Protein AF-A0A7C3HM39-F1 (afdb_monomer_lite)

pLDDT: mean 85.56, std 10.56, range [36.97, 96.94]

Sequence (125 aa):
MIIGSLLMIPAHLLMGITHIYPAWPMIALGAAFVLVPAAMWPSVPLIVPEERVGTAYGLMTTIQNIGLALFPFLNGELRDLTHTYTSSMLMFASLGFFGLIFAILLKRADAKEGGRLERPQVVAA

Secondary structure (DSSP, 8-state):
-HHHHHHHHHHHHHHHH----THHHHHHHHHHHHHHHHHHHHHHHHHS-GGGHHHHHHHHHHHHHHHHHHHHHHHHHHHHHH--HHHHHHHHHHHHHHHHHHHHHHHHHHHHTTSTTTSPP----

Structure (mmCIF, N/CA/C/O backbone):
data_AF-A0A7C3HM39-F1
#
_entry.id   AF-A0A7C3HM39-F1
#
loop_
_atom_site.group_PDB
_atom_site.id
_atom_site.type_symbol
_atom_site.label_atom_id
_atom_site.label_alt_id
_atom_site.label_comp_id
_atom_site.label_asym_id
_atom_site.label_entity_id
_atom_site.label_seq_id
_atom_site.pdbx_PDB_ins_code
_atom_site.Cartn_x
_atom_site.Cartn_y
_atom_site.Cartn_z
_atom_site.occupancy
_atom_site.B_iso_or_equiv
_atom_site.auth_seq_id
_atom_site.auth_comp_id
_atom_site.auth_asym_id
_atom_site.auth_atom_id
_atom_site.pdbx_PDB_model_num
ATOM 1 N N . MET A 1 1 ? -3.629 7.254 5.378 1.00 80.69 1 MET A N 1
ATOM 2 C CA . MET A 1 1 ? -3.558 6.221 4.313 1.00 80.69 1 MET A CA 1
ATOM 3 C C . MET A 1 1 ? -3.688 6.789 2.901 1.00 80.69 1 MET A C 1
ATOM 5 O O . MET A 1 1 ? -2.778 6.565 2.119 1.00 80.69 1 MET A O 1
ATOM 9 N N . ILE A 1 2 ? -4.733 7.568 2.579 1.00 85.25 2 ILE A N 1
ATOM 10 C CA . ILE A 1 2 ? -4.958 8.118 1.221 1.00 85.25 2 ILE A CA 1
ATOM 11 C C . ILE A 1 2 ? -3.732 8.868 0.669 1.00 85.25 2 ILE A C 1
ATOM 13 O O . ILE A 1 2 ? -3.305 8.589 -0.444 1.00 85.25 2 ILE A O 1
ATOM 17 N N . ILE A 1 3 ? -3.129 9.764 1.462 1.00 85.56 3 ILE A N 1
ATOM 18 C CA . ILE A 1 3 ? -1.940 10.538 1.054 1.00 85.56 3 ILE A CA 1
ATOM 19 C C . ILE A 1 3 ? -0.761 9.616 0.709 1.00 85.56 3 ILE A C 1
ATOM 21 O O . ILE A 1 3 ? -0.106 9.813 -0.308 1.00 85.56 3 ILE A O 1
ATOM 25 N N . GLY A 1 4 ? -0.520 8.577 1.515 1.00 82.50 4 GLY A N 1
ATOM 26 C CA . GLY A 1 4 ? 0.547 7.607 1.260 1.00 82.50 4 GLY A CA 1
ATOM 27 C C . GLY A 1 4 ? 0.331 6.850 -0.051 1.00 82.50 4 GLY A C 1
ATOM 28 O O . GLY A 1 4 ? 1.222 6.815 -0.892 1.00 82.50 4 GLY A O 1
ATOM 29 N N . SER A 1 5 ? -0.875 6.324 -0.283 1.00 83.62 5 SER A N 1
ATOM 30 C CA . SER A 1 5 ? -1.205 5.631 -1.538 1.00 83.62 5 SER A CA 1
ATOM 31 C C . SER A 1 5 ? -1.109 6.553 -2.760 1.00 83.62 5 SER A C 1
ATOM 33 O O . SER A 1 5 ? -0.619 6.140 -3.810 1.00 83.62 5 SER A O 1
ATOM 35 N N . LEU A 1 6 ? -1.516 7.817 -2.617 1.00 86.62 6 LEU A N 1
ATOM 36 C CA . LEU A 1 6 ? -1.470 8.816 -3.686 1.00 86.62 6 LEU A CA 1
ATOM 37 C C . LEU A 1 6 ? -0.039 9.269 -4.020 1.00 86.62 6 LEU A C 1
ATOM 39 O O . LEU A 1 6 ? 0.210 9.663 -5.152 1.00 86.62 6 LEU A O 1
ATOM 43 N N . LEU A 1 7 ? 0.903 9.161 -3.077 1.00 86.12 7 LEU A N 1
ATOM 44 C CA . LEU A 1 7 ? 2.337 9.363 -3.317 1.00 86.12 7 LEU A CA 1
ATOM 45 C C . LEU A 1 7 ? 3.004 8.136 -3.963 1.00 86.12 7 LEU A C 1
ATOM 47 O O . LEU A 1 7 ? 3.863 8.293 -4.830 1.00 86.12 7 LEU A O 1
ATOM 51 N N . MET A 1 8 ? 2.599 6.916 -3.588 1.00 87.00 8 MET A N 1
ATOM 52 C CA . MET A 1 8 ? 3.204 5.682 -4.114 1.00 87.00 8 MET A CA 1
ATOM 53 C C . MET A 1 8 ? 2.971 5.483 -5.613 1.00 87.00 8 MET A C 1
ATOM 55 O O . MET A 1 8 ? 3.886 5.050 -6.312 1.00 87.00 8 MET A O 1
ATOM 59 N N . ILE A 1 9 ? 1.763 5.762 -6.108 1.00 86.31 9 ILE A N 1
ATOM 60 C CA . ILE A 1 9 ? 1.393 5.533 -7.514 1.00 86.31 9 ILE A CA 1
ATOM 61 C C . ILE A 1 9 ? 2.279 6.348 -8.477 1.00 86.31 9 ILE A C 1
ATOM 63 O O . ILE A 1 9 ? 2.954 5.735 -9.308 1.00 86.31 9 ILE A O 1
ATOM 67 N N . PRO A 1 10 ? 2.356 7.692 -8.381 1.00 85.94 10 PRO A N 1
ATOM 68 C CA . PRO A 1 10 ? 3.203 8.476 -9.270 1.00 85.94 10 PRO A CA 1
ATOM 69 C C . PRO A 1 10 ? 4.685 8.160 -9.070 1.00 85.94 10 PRO A C 1
ATOM 71 O O . PRO A 1 10 ? 5.416 8.144 -10.050 1.00 85.94 10 PRO A O 1
ATOM 74 N N . ALA A 1 11 ? 5.142 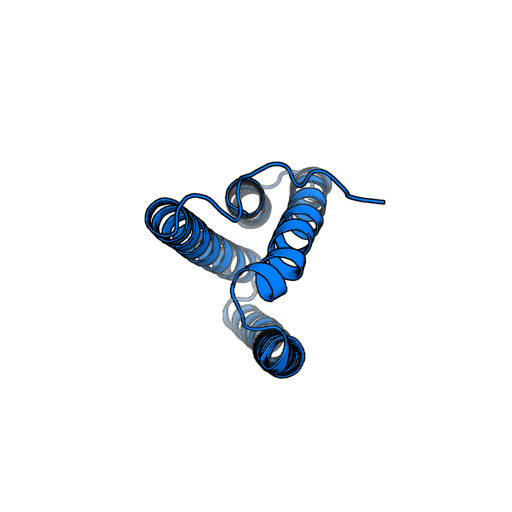7.841 -7.855 1.00 85.62 11 ALA A N 1
ATOM 75 C CA . ALA A 1 11 ? 6.546 7.503 -7.636 1.00 85.62 11 ALA A CA 1
ATOM 76 C C . ALA A 1 11 ? 6.981 6.245 -8.414 1.00 85.62 11 ALA A C 1
ATOM 78 O O . ALA A 1 11 ? 8.022 6.259 -9.072 1.00 85.62 11 ALA A O 1
ATOM 79 N N . HIS A 1 12 ? 6.167 5.184 -8.419 1.00 86.38 12 HIS A N 1
ATOM 80 C CA . HIS A 1 12 ? 6.460 3.990 -9.220 1.00 86.38 12 HIS A CA 1
ATOM 81 C C . HIS A 1 12 ? 6.330 4.253 -10.724 1.00 86.38 12 HIS A C 1
ATOM 83 O O . HIS A 1 12 ? 7.179 3.810 -11.494 1.00 86.38 12 HIS A O 1
ATOM 89 N N . LEU A 1 13 ? 5.319 5.013 -11.156 1.00 85.44 13 LEU A N 1
ATOM 90 C CA . LEU A 1 13 ? 5.154 5.358 -12.574 1.00 85.44 13 LEU A CA 1
ATOM 91 C C . LEU A 1 13 ? 6.313 6.213 -13.102 1.00 85.44 13 LEU A C 1
ATOM 93 O O . LEU A 1 13 ? 6.797 5.965 -14.206 1.00 85.44 13 LEU A O 1
ATOM 97 N N . LEU A 1 14 ? 6.802 7.170 -12.308 1.00 85.44 14 LEU A N 1
ATOM 98 C CA . LEU A 1 14 ? 7.964 7.985 -12.660 1.00 85.44 14 LEU A CA 1
ATOM 99 C C . LEU A 1 14 ? 9.207 7.109 -12.837 1.00 85.44 14 LEU A C 1
ATOM 101 O O . LEU A 1 14 ? 9.884 7.240 -13.851 1.00 85.44 14 LEU A O 1
ATOM 105 N N . MET A 1 15 ? 9.472 6.167 -11.931 1.00 83.38 15 MET A N 1
ATOM 106 C CA . MET A 1 15 ? 10.610 5.247 -12.083 1.00 83.38 15 MET A CA 1
ATOM 107 C C . MET A 1 15 ? 10.441 4.235 -13.225 1.00 83.38 15 MET A C 1
ATOM 109 O O . MET A 1 15 ? 11.434 3.740 -13.748 1.00 83.38 15 MET A O 1
ATOM 113 N N . GLY A 1 16 ? 9.205 3.888 -13.592 1.00 80.19 16 GLY A N 1
ATOM 114 C CA . GLY A 1 16 ? 8.929 2.893 -14.630 1.00 80.19 16 GLY A CA 1
ATOM 115 C C . GLY A 1 16 ? 8.928 3.441 -16.057 1.00 80.19 16 GLY A C 1
ATOM 116 O O . GLY A 1 16 ? 9.309 2.717 -16.977 1.00 80.19 16 GLY A O 1
ATOM 117 N N . ILE A 1 17 ? 8.468 4.683 -16.244 1.00 80.94 17 ILE A N 1
ATOM 118 C CA . ILE A 1 17 ? 8.178 5.268 -17.567 1.00 80.94 17 ILE A CA 1
ATOM 119 C C . ILE A 1 17 ? 9.149 6.406 -17.912 1.00 80.94 17 ILE A C 1
ATOM 121 O O . ILE A 1 17 ? 9.392 6.677 -19.087 1.00 80.94 17 ILE A O 1
ATOM 125 N N . THR A 1 18 ? 9.719 7.085 -16.912 1.00 82.00 18 THR A N 1
ATOM 126 C CA . THR A 1 18 ? 10.600 8.241 -17.138 1.00 82.00 18 THR A CA 1
ATOM 127 C C . THR A 1 18 ? 12.065 7.910 -16.854 1.00 82.00 18 THR A C 1
ATOM 129 O O . THR A 1 18 ? 12.372 6.995 -16.100 1.00 82.00 18 THR A O 1
ATOM 132 N N . HIS A 1 19 ? 12.979 8.700 -17.427 1.00 77.31 19 HIS A N 1
ATOM 133 C CA . HIS A 1 19 ? 14.427 8.624 -17.170 1.00 77.31 19 HIS A CA 1
ATOM 134 C C . HIS A 1 19 ? 14.878 9.593 -16.058 1.00 77.31 19 HIS A C 1
ATOM 136 O O . HIS A 1 19 ? 16.036 10.005 -16.009 1.00 77.31 19 HIS A O 1
ATOM 142 N N . ILE A 1 20 ? 13.954 10.020 -15.189 1.00 79.62 20 ILE A N 1
ATOM 143 C CA . ILE A 1 20 ? 14.266 10.917 -14.071 1.00 79.62 20 ILE A CA 1
ATOM 144 C C . ILE A 1 20 ? 15.170 10.187 -13.074 1.00 79.62 20 ILE A C 1
ATOM 146 O O . ILE A 1 20 ? 15.004 8.995 -12.823 1.00 79.62 20 ILE A O 1
ATOM 150 N N . TYR A 1 21 ? 16.116 10.920 -12.479 1.00 84.94 21 TYR A N 1
ATOM 151 C CA . TYR A 1 21 ? 17.016 10.363 -11.475 1.00 84.94 21 TYR A CA 1
ATOM 152 C C . TYR A 1 21 ? 16.222 9.731 -10.307 1.00 84.94 21 TYR A C 1
ATOM 154 O O . TYR A 1 21 ? 15.420 10.436 -9.681 1.00 84.94 21 TYR A O 1
ATOM 162 N N . PRO A 1 22 ? 16.440 8.439 -9.974 1.00 84.56 22 PRO A N 1
ATOM 163 C CA . PRO A 1 22 ? 15.585 7.684 -9.049 1.00 84.56 22 PRO A CA 1
ATOM 164 C C . PRO A 1 22 ? 15.471 8.243 -7.626 1.00 84.56 22 PRO A C 1
ATOM 166 O O . PRO A 1 22 ? 14.517 7.919 -6.921 1.00 84.56 22 PRO A O 1
ATOM 169 N N . ALA A 1 23 ? 16.398 9.100 -7.190 1.00 87.00 23 ALA A N 1
ATOM 170 C CA . ALA A 1 23 ? 16.366 9.649 -5.837 1.00 87.00 23 ALA A CA 1
ATOM 171 C C . ALA A 1 23 ? 15.070 10.422 -5.533 1.00 87.00 23 ALA A C 1
ATOM 173 O O . ALA A 1 23 ? 14.546 10.307 -4.426 1.00 87.00 23 ALA A O 1
ATOM 174 N N . TRP A 1 24 ? 14.508 11.160 -6.500 1.00 87.25 24 TRP A N 1
ATOM 175 C CA . TRP A 1 24 ? 13.300 11.959 -6.256 1.00 87.25 24 TRP A CA 1
ATOM 176 C C . TRP A 1 24 ? 12.055 11.095 -6.001 1.00 87.25 24 TRP A C 1
ATOM 178 O O . TRP A 1 24 ? 11.416 11.281 -4.960 1.00 87.25 24 TRP A O 1
ATOM 188 N N . PRO A 1 25 ? 11.718 10.105 -6.857 1.00 87.31 25 PRO A N 1
ATOM 189 C CA . PRO A 1 25 ? 10.655 9.155 -6.541 1.00 87.31 25 PRO A CA 1
ATOM 190 C C . PRO A 1 25 ? 10.905 8.342 -5.264 1.00 87.31 25 PRO A C 1
ATOM 192 O O . PRO A 1 25 ? 9.960 8.067 -4.526 1.00 87.31 25 PRO A O 1
ATOM 195 N N . MET A 1 26 ? 12.158 7.978 -4.967 1.00 88.69 26 MET A N 1
ATOM 196 C CA . MET A 1 26 ? 12.494 7.212 -3.760 1.00 88.69 26 MET A CA 1
ATOM 197 C C . MET A 1 26 ? 12.239 7.994 -2.467 1.00 88.69 26 MET A C 1
ATOM 199 O O . MET A 1 26 ? 11.766 7.413 -1.492 1.00 88.69 26 MET A O 1
ATOM 203 N N . ILE A 1 27 ? 12.481 9.308 -2.453 1.00 90.94 27 ILE A N 1
ATOM 204 C CA . ILE A 1 27 ? 12.138 10.164 -1.306 1.00 90.94 27 ILE A CA 1
ATOM 205 C C . ILE A 1 27 ? 10.620 10.172 -1.082 1.00 90.94 27 ILE A C 1
ATOM 207 O O . ILE A 1 27 ? 10.157 9.986 0.046 1.00 90.94 27 ILE A O 1
ATOM 211 N N . ALA A 1 28 ? 9.835 10.322 -2.154 1.00 88.69 28 ALA A N 1
ATOM 2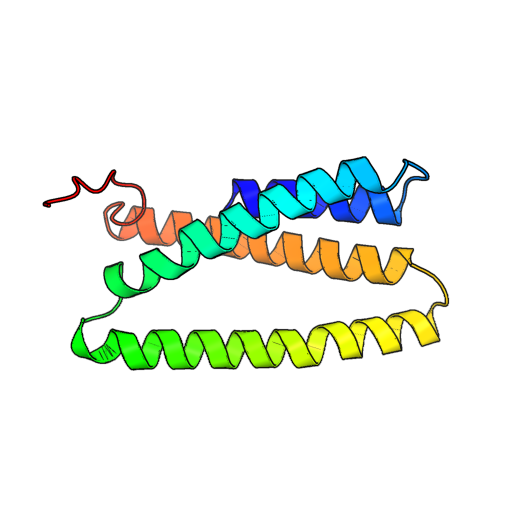12 C CA . ALA A 1 28 ? 8.375 10.266 -2.073 1.00 88.69 28 ALA A CA 1
ATOM 213 C C . ALA A 1 28 ? 7.875 8.894 -1.581 1.00 88.69 28 ALA A C 1
ATOM 215 O O . ALA A 1 28 ? 6.943 8.824 -0.775 1.00 88.69 28 ALA A O 1
ATOM 216 N N . LEU A 1 29 ? 8.526 7.806 -2.008 1.00 88.50 29 LEU A N 1
ATOM 217 C CA . LEU A 1 29 ? 8.240 6.454 -1.523 1.00 88.50 29 LEU A CA 1
ATOM 218 C C . LEU A 1 29 ? 8.571 6.272 -0.048 1.00 88.50 29 LEU A C 1
ATOM 220 O O . LEU A 1 29 ? 7.767 5.684 0.670 1.00 88.50 29 LEU A O 1
ATOM 224 N N . GLY A 1 30 ? 9.701 6.804 0.418 1.00 89.94 30 GLY A N 1
ATOM 225 C CA . GLY A 1 30 ? 10.062 6.788 1.834 1.00 89.94 30 GLY A CA 1
ATOM 226 C C . GLY A 1 30 ? 9.010 7.488 2.695 1.00 89.94 30 GLY A C 1
ATOM 227 O O . GLY A 1 30 ? 8.555 6.930 3.694 1.00 89.94 30 GLY A O 1
ATOM 228 N N . ALA A 1 31 ? 8.539 8.662 2.263 1.00 90.06 31 ALA A N 1
ATOM 229 C CA . ALA A 1 31 ? 7.456 9.370 2.946 1.00 90.06 31 ALA A CA 1
ATOM 230 C C . ALA A 1 31 ? 6.166 8.531 2.994 1.00 90.06 31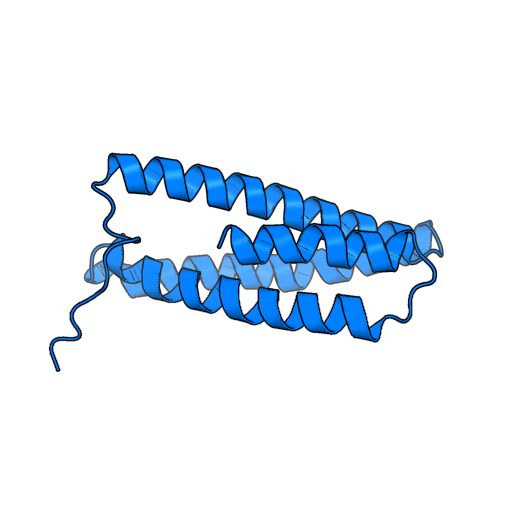 ALA A C 1
ATOM 232 O O . ALA A 1 31 ? 5.549 8.386 4.052 1.00 90.06 31 ALA A O 1
ATOM 233 N N . ALA A 1 32 ? 5.774 7.922 1.874 1.00 88.44 32 ALA A N 1
ATOM 234 C CA . ALA A 1 32 ? 4.596 7.064 1.832 1.00 88.44 32 ALA A CA 1
ATOM 235 C C . ALA A 1 32 ? 4.724 5.820 2.728 1.00 88.44 32 ALA A C 1
ATOM 237 O O . ALA A 1 32 ? 3.764 5.461 3.416 1.00 88.44 32 ALA A O 1
ATOM 238 N N . PHE A 1 33 ? 5.907 5.197 2.755 1.00 86.31 33 PHE A N 1
ATOM 239 C CA . PHE A 1 33 ? 6.198 4.014 3.563 1.00 86.31 33 PHE A CA 1
ATOM 240 C C . PHE A 1 33 ? 6.064 4.280 5.063 1.00 86.31 33 PHE A C 1
ATOM 242 O O . PHE A 1 33 ? 5.667 3.386 5.798 1.00 86.31 33 PHE A O 1
ATOM 249 N N . VAL A 1 34 ? 6.328 5.504 5.522 1.00 89.69 34 VAL A N 1
ATOM 250 C CA . VAL A 1 34 ? 6.108 5.887 6.925 1.00 89.69 34 VAL A CA 1
ATOM 251 C C . VAL A 1 34 ? 4.629 6.174 7.196 1.00 89.69 34 VAL A C 1
ATOM 253 O O . VAL A 1 34 ? 4.075 5.708 8.190 1.00 89.69 34 VAL A O 1
ATOM 256 N N . LEU A 1 35 ? 3.957 6.904 6.300 1.00 86.44 35 LEU A N 1
ATOM 257 C CA . LEU A 1 35 ? 2.574 7.356 6.502 1.00 86.44 35 LEU A CA 1
ATOM 258 C C . LEU A 1 35 ? 1.545 6.216 6.555 1.00 86.44 35 LEU A C 1
ATOM 260 O O . LEU A 1 35 ? 0.515 6.343 7.223 1.00 86.44 35 LEU A O 1
ATOM 264 N N . VAL A 1 36 ? 1.767 5.131 5.811 1.00 86.19 36 VAL A N 1
ATOM 265 C CA . VAL A 1 36 ? 0.796 4.031 5.700 1.00 86.19 36 VAL A CA 1
ATOM 266 C C . VAL A 1 36 ? 0.747 3.186 6.986 1.00 86.19 36 VAL A C 1
ATOM 268 O O . VAL A 1 36 ? -0.328 3.128 7.587 1.00 86.19 36 VAL A O 1
ATOM 271 N N . PRO A 1 37 ? 1.853 2.592 7.477 1.00 86.12 37 PRO A N 1
ATOM 272 C CA . PRO A 1 37 ? 1.860 1.820 8.715 1.00 86.12 37 PRO A CA 1
ATOM 273 C C . PRO A 1 37 ? 1.557 2.688 9.938 1.00 86.12 37 PRO A C 1
ATOM 275 O O . PRO A 1 37 ? 0.776 2.263 10.785 1.00 86.12 37 PRO A O 1
ATOM 278 N N . ALA A 1 38 ? 2.100 3.910 10.008 1.00 86.94 38 ALA A N 1
ATOM 279 C CA . ALA A 1 38 ? 1.883 4.797 11.153 1.00 86.94 38 ALA A CA 1
ATOM 280 C C . ALA A 1 38 ? 0.394 5.092 11.399 1.00 86.94 38 ALA A C 1
ATOM 282 O O . ALA A 1 38 ? -0.026 5.198 12.544 1.00 86.94 38 ALA A O 1
ATOM 283 N N . ALA A 1 39 ? -0.413 5.177 10.337 1.00 84.38 39 ALA A N 1
ATOM 284 C CA . ALA A 1 39 ? -1.863 5.319 10.459 1.00 84.38 39 ALA A CA 1
ATOM 285 C C . ALA A 1 39 ? -2.581 3.972 10.672 1.00 84.38 39 ALA A C 1
ATOM 287 O O . ALA A 1 39 ? -3.585 3.902 11.378 1.00 84.38 39 ALA A O 1
ATOM 288 N N . MET A 1 40 ? -2.095 2.897 10.045 1.00 87.38 40 MET A N 1
ATOM 289 C CA . MET A 1 40 ? -2.779 1.602 10.020 1.00 87.38 40 MET A CA 1
ATOM 290 C C . MET A 1 40 ? -2.678 0.838 11.345 1.00 87.38 40 MET A C 1
ATOM 292 O O . MET A 1 40 ? -3.698 0.352 11.827 1.00 87.38 40 MET A O 1
ATOM 296 N N . TRP A 1 41 ? -1.485 0.729 11.944 1.00 87.75 41 TRP A N 1
ATOM 297 C CA . TRP A 1 41 ? -1.289 -0.075 13.160 1.00 87.75 41 TRP A CA 1
ATOM 298 C C . TRP A 1 41 ? -2.140 0.425 14.344 1.00 87.75 41 TRP A C 1
ATOM 300 O O . TRP A 1 41 ? -2.879 -0.382 14.903 1.00 87.75 41 TRP A O 1
ATOM 310 N N . PRO A 1 42 ? -2.174 1.735 14.672 1.00 88.19 42 PRO A N 1
ATOM 311 C CA . PRO A 1 42 ? -3.010 2.245 15.763 1.00 88.19 42 PRO A CA 1
ATOM 312 C C . PRO A 1 42 ? -4.518 2.123 15.514 1.00 88.19 42 PRO A C 1
ATOM 314 O O . PRO A 1 42 ? -5.296 2.193 16.458 1.00 88.19 42 PRO A O 1
ATOM 317 N N . SER A 1 43 ? -4.951 1.933 14.263 1.00 87.31 43 SER A N 1
ATOM 318 C CA . SER A 1 43 ? -6.376 1.810 13.928 1.00 87.31 43 SER A CA 1
ATOM 319 C C . SER A 1 43 ? -6.986 0.485 14.402 1.00 87.31 43 SER A C 1
ATOM 321 O O . SER A 1 43 ? -8.184 0.415 14.653 1.00 87.31 43 SER A O 1
ATOM 323 N N . VAL A 1 44 ? -6.182 -0.570 14.548 1.00 89.25 44 VAL A N 1
ATOM 324 C CA . VAL A 1 44 ? -6.645 -1.921 14.912 1.00 89.25 44 VAL A CA 1
ATOM 325 C C . VAL A 1 44 ? -7.315 -1.977 16.292 1.00 89.25 44 VAL A C 1
ATOM 327 O O . VAL A 1 44 ? -8.466 -2.416 16.361 1.00 89.25 44 VAL A O 1
ATOM 330 N N . PRO A 1 45 ? -6.674 -1.514 17.387 1.00 88.44 45 PRO A N 1
ATOM 331 C CA . PRO A 1 45 ? -7.290 -1.537 18.714 1.00 88.44 45 PRO A CA 1
ATOM 332 C C . PRO A 1 45 ? -8.511 -0.616 18.837 1.00 88.44 45 PRO A C 1
ATOM 334 O O . PRO A 1 45 ? -9.287 -0.766 19.771 1.00 88.44 45 PRO A O 1
ATOM 337 N N . LEU A 1 46 ? -8.716 0.323 17.905 1.00 84.94 46 LEU A N 1
ATOM 338 C CA . LEU A 1 46 ? -9.886 1.210 17.912 1.00 84.94 46 LEU A CA 1
ATOM 339 C C . LEU A 1 46 ? -11.151 0.543 17.355 1.00 84.94 46 LEU A C 1
ATOM 341 O O . LEU A 1 46 ? -12.258 1.013 17.625 1.00 84.94 46 LEU A O 1
ATOM 345 N N . ILE A 1 47 ? -10.988 -0.511 16.550 1.00 85.81 47 ILE A N 1
ATOM 346 C CA . ILE A 1 47 ? -12.076 -1.179 15.821 1.00 85.81 47 ILE A CA 1
ATOM 347 C C . ILE A 1 47 ? -12.399 -2.543 16.444 1.00 85.81 47 ILE A C 1
ATOM 349 O O . ILE A 1 47 ? -13.543 -2.994 16.405 1.00 85.81 47 ILE A O 1
ATOM 353 N N . VAL A 1 48 ? -11.395 -3.218 17.004 1.00 89.25 48 VAL A N 1
ATOM 354 C CA . VAL A 1 48 ? -11.513 -4.586 17.518 1.00 89.25 48 VAL A CA 1
ATOM 355 C C . VAL A 1 48 ? -11.693 -4.567 19.043 1.00 89.25 48 VAL A C 1
ATOM 357 O O . VAL A 1 48 ? -11.014 -3.787 19.705 1.00 89.25 48 VAL A O 1
ATOM 360 N N . PRO A 1 49 ? -12.552 -5.432 19.623 1.00 90.50 49 PRO A N 1
ATOM 361 C CA . PRO A 1 49 ? -12.639 -5.604 21.075 1.00 90.50 49 PRO A CA 1
ATOM 362 C C . PRO A 1 49 ? -11.279 -5.940 21.697 1.00 90.50 49 PRO A C 1
ATOM 364 O O . PRO A 1 49 ? -10.507 -6.697 21.100 1.00 90.50 49 PRO A O 1
ATOM 367 N N . GLU A 1 50 ? -11.001 -5.418 22.894 1.00 90.69 50 GLU A N 1
ATOM 368 C CA . GLU A 1 50 ? -9.696 -5.524 23.566 1.00 90.69 50 GLU A CA 1
ATOM 369 C C . GLU A 1 50 ? -9.205 -6.975 23.686 1.00 90.69 50 GLU A C 1
ATOM 371 O O . GLU A 1 50 ? -8.029 -7.261 23.447 1.00 90.69 50 GLU A O 1
ATOM 376 N N . GLU A 1 51 ? -10.112 -7.926 23.925 1.00 93.94 51 GLU A N 1
ATOM 377 C CA . GLU A 1 51 ? -9.786 -9.348 24.084 1.00 93.94 51 GLU A CA 1
ATOM 378 C C . GLU A 1 51 ? -9.309 -10.001 22.775 1.00 93.94 51 GLU A C 1
ATOM 380 O O . GLU A 1 51 ? -8.694 -11.069 22.786 1.00 93.94 51 GLU A O 1
ATOM 385 N N . ARG A 1 52 ? -9.599 -9.380 21.624 1.00 93.62 52 ARG A N 1
ATOM 386 C CA . ARG A 1 52 ? -9.295 -9.908 20.283 1.00 93.62 52 ARG A CA 1
ATOM 387 C C . ARG A 1 52 ? -8.182 -9.144 19.567 1.00 93.62 52 ARG A C 1
ATOM 389 O O . ARG A 1 52 ? -7.793 -9.554 18.470 1.00 93.62 52 ARG A O 1
ATOM 396 N N . VAL A 1 53 ? -7.621 -8.094 20.172 1.00 93.19 53 VAL A N 1
ATOM 397 C CA . VAL A 1 53 ? -6.562 -7.262 19.566 1.00 93.19 53 VAL A CA 1
ATOM 398 C C . VAL A 1 53 ? -5.335 -8.094 19.178 1.00 93.19 53 VAL A C 1
ATOM 400 O O . VAL A 1 53 ? -4.813 -7.943 18.074 1.00 93.19 53 VAL A O 1
ATOM 403 N N . GLY A 1 54 ? -4.919 -9.039 20.029 1.00 93.38 54 GLY A N 1
ATOM 404 C CA . GLY A 1 54 ? -3.799 -9.938 19.723 1.00 93.38 54 GLY A CA 1
ATOM 405 C C . GLY A 1 54 ? -4.050 -10.818 18.493 1.00 93.38 54 GLY A C 1
ATOM 406 O O . GLY A 1 54 ? -3.167 -10.981 17.652 1.00 93.38 54 GLY A O 1
ATOM 407 N N . THR A 1 55 ? -5.280 -11.321 18.330 1.00 95.12 55 THR A N 1
ATOM 408 C CA . THR A 1 55 ? -5.662 -12.115 17.148 1.00 95.12 55 THR A CA 1
ATOM 409 C C . THR A 1 55 ? -5.700 -11.246 15.893 1.00 95.12 55 THR A C 1
ATOM 411 O O . THR A 1 55 ? -5.233 -11.673 14.838 1.00 95.12 55 THR A O 1
ATOM 414 N N . ALA A 1 56 ? -6.200 -10.011 16.001 1.00 93.81 56 ALA A N 1
ATOM 415 C CA . ALA A 1 56 ? -6.234 -9.071 14.886 1.00 93.81 56 ALA A CA 1
ATOM 416 C C . ALA A 1 56 ? -4.823 -8.728 14.380 1.00 93.81 56 ALA A C 1
ATOM 418 O O . ALA A 1 56 ? -4.565 -8.839 13.180 1.00 93.81 56 ALA A O 1
ATOM 419 N N . TYR A 1 57 ? -3.885 -8.403 15.277 1.00 93.06 57 TYR A N 1
ATOM 420 C CA . TYR A 1 57 ? -2.491 -8.165 14.889 1.00 93.06 57 TYR A CA 1
ATOM 421 C C . TYR A 1 57 ? -1.805 -9.416 14.336 1.00 93.06 57 TYR A C 1
ATOM 423 O O . TYR A 1 57 ? -1.055 -9.312 13.362 1.00 93.06 57 TYR A O 1
ATOM 431 N N . GLY A 1 58 ? -2.084 -10.593 14.906 1.00 95.25 58 GLY A N 1
ATOM 432 C CA . GLY A 1 58 ? -1.597 -11.869 14.384 1.00 95.25 58 GLY A CA 1
ATOM 433 C C . GLY A 1 58 ? -2.023 -12.087 12.932 1.00 95.25 58 GLY A C 1
ATOM 434 O O . GLY A 1 58 ? -1.170 -12.248 12.063 1.00 95.25 58 GLY A O 1
ATOM 435 N N . LEU A 1 59 ? -3.327 -11.987 12.648 1.00 95.31 59 LEU A N 1
ATOM 436 C CA . LEU A 1 59 ? -3.875 -12.133 11.295 1.00 95.31 59 LEU A CA 1
ATOM 437 C C . LEU A 1 59 ? -3.303 -11.101 10.317 1.00 95.31 59 LEU A C 1
ATOM 439 O O . LEU A 1 59 ? -2.904 -11.461 9.209 1.00 95.31 59 LEU A O 1
ATOM 443 N N . MET A 1 60 ? -3.217 -9.830 10.721 1.00 93.88 60 MET A N 1
ATOM 444 C CA . MET A 1 60 ? -2.627 -8.783 9.881 1.00 93.88 60 MET A CA 1
ATOM 445 C C . MET A 1 60 ? -1.165 -9.069 9.543 1.00 93.88 60 MET A C 1
ATOM 447 O O . MET A 1 60 ? -0.761 -8.918 8.390 1.00 93.88 60 MET A O 1
ATOM 451 N N . THR A 1 61 ? -0.385 -9.523 10.522 1.00 94.56 61 THR A N 1
ATOM 452 C CA . THR A 1 61 ? 1.029 -9.861 10.326 1.00 94.56 61 THR A CA 1
ATOM 453 C C . THR A 1 61 ? 1.183 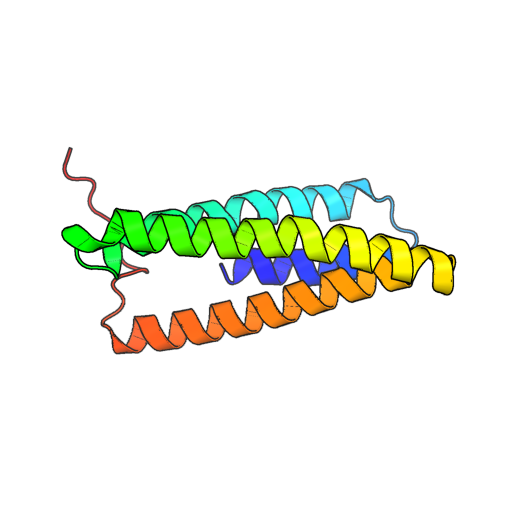-11.098 9.442 1.00 94.56 61 THR A C 1
ATOM 455 O O . THR A 1 61 ? 2.044 -11.122 8.567 1.00 94.56 61 THR A O 1
ATOM 458 N N . THR A 1 62 ? 0.320 -12.109 9.589 1.00 96.94 62 THR A N 1
ATOM 459 C CA . THR A 1 62 ? 0.304 -13.275 8.693 1.00 96.94 62 THR A CA 1
ATOM 460 C C . THR A 1 62 ? 0.028 -12.864 7.249 1.00 96.94 62 THR A C 1
ATOM 462 O O . THR A 1 62 ? 0.769 -13.268 6.353 1.00 96.94 62 THR A O 1
ATOM 465 N N . ILE A 1 63 ? -0.982 -12.021 7.011 1.00 95.06 63 ILE A N 1
ATOM 466 C CA . ILE A 1 63 ? -1.293 -11.507 5.668 1.00 95.06 63 ILE A CA 1
ATOM 467 C C . ILE A 1 63 ? -0.115 -10.691 5.117 1.00 95.06 63 ILE A C 1
ATOM 469 O O . ILE A 1 63 ? 0.258 -10.854 3.955 1.00 95.06 63 ILE A O 1
ATOM 473 N N . GLN A 1 64 ? 0.510 -9.853 5.949 1.00 93.62 64 GLN A N 1
ATOM 474 C CA . GLN A 1 64 ? 1.699 -9.094 5.564 1.00 93.62 64 GLN A CA 1
ATOM 475 C C . GLN A 1 64 ? 2.857 -10.016 5.161 1.00 93.62 64 GLN A C 1
ATOM 477 O O . GLN A 1 64 ? 3.468 -9.786 4.121 1.00 93.62 64 GLN A O 1
ATOM 482 N N . ASN A 1 65 ? 3.129 -11.072 5.929 1.00 96.50 65 ASN A N 1
ATOM 483 C CA . ASN A 1 65 ? 4.183 -12.038 5.617 1.00 96.50 65 ASN A CA 1
ATOM 484 C C . ASN A 1 65 ? 3.906 -12.803 4.317 1.00 96.50 65 ASN A C 1
ATOM 486 O O . ASN A 1 65 ? 4.831 -13.022 3.538 1.00 96.50 65 ASN A O 1
ATOM 490 N N . ILE A 1 66 ? 2.643 -13.145 4.034 1.00 96.75 66 ILE A N 1
ATOM 491 C CA . ILE A 1 66 ? 2.261 -13.716 2.733 1.00 96.75 66 ILE A CA 1
ATOM 492 C C . ILE A 1 66 ? 2.590 -12.727 1.611 1.00 96.75 66 ILE A C 1
ATOM 494 O O . ILE A 1 66 ? 3.209 -13.114 0.625 1.00 96.75 66 ILE A O 1
ATOM 498 N N . GLY A 1 67 ? 2.238 -11.449 1.769 1.00 93.75 67 GLY A N 1
ATOM 499 C CA . GLY A 1 67 ? 2.584 -10.411 0.794 1.00 93.75 67 GLY A CA 1
ATOM 500 C C . GLY A 1 67 ? 4.098 -10.254 0.603 1.00 93.75 67 GLY A C 1
ATOM 501 O O . GLY A 1 67 ? 4.567 -10.182 -0.533 1.00 93.75 67 GLY A O 1
ATOM 502 N N . LEU A 1 68 ? 4.865 -10.258 1.697 1.00 93.75 68 LEU A N 1
ATOM 503 C CA . LEU A 1 68 ? 6.328 -10.173 1.677 1.00 93.75 68 LEU A CA 1
ATOM 504 C C . LEU A 1 68 ? 6.992 -11.384 1.015 1.00 93.75 68 LEU A C 1
ATOM 506 O O . LEU A 1 68 ? 8.068 -11.229 0.454 1.00 93.75 68 LEU A O 1
ATOM 510 N N . ALA A 1 69 ? 6.373 -12.564 1.043 1.00 95.31 69 ALA A N 1
ATOM 511 C CA . ALA A 1 69 ? 6.865 -13.728 0.309 1.00 95.31 69 ALA A CA 1
ATOM 512 C C . ALA A 1 69 ? 6.439 -13.696 -1.170 1.00 95.31 69 ALA A C 1
ATOM 514 O O . ALA A 1 69 ? 7.249 -13.934 -2.065 1.00 95.31 69 ALA A O 1
ATOM 515 N N . LEU A 1 70 ? 5.170 -13.375 -1.430 1.00 95.06 70 LEU A N 1
ATOM 516 C CA . LEU A 1 70 ? 4.558 -13.466 -2.753 1.00 95.06 70 LEU A CA 1
ATOM 517 C C . LEU A 1 70 ? 5.080 -12.398 -3.720 1.00 95.06 70 LEU A C 1
ATOM 519 O O . LEU A 1 70 ? 5.452 -12.719 -4.845 1.00 95.06 70 LEU A O 1
ATOM 523 N N . PHE A 1 71 ? 5.106 -11.126 -3.315 1.00 93.06 71 PHE A N 1
ATOM 524 C CA . PHE A 1 71 ? 5.406 -10.040 -4.251 1.00 93.06 71 PHE A CA 1
ATOM 525 C C . PHE A 1 71 ? 6.860 -9.998 -4.730 1.00 93.06 71 PHE A C 1
ATOM 527 O O . PHE A 1 71 ? 7.051 -9.740 -5.917 1.00 93.06 71 PHE A O 1
ATOM 534 N N . PRO A 1 72 ? 7.885 -10.276 -3.902 1.00 93.06 72 PRO A N 1
ATOM 535 C CA . PRO A 1 72 ? 9.252 -10.416 -4.397 1.00 93.06 72 PRO A CA 1
ATOM 536 C C . PRO A 1 72 ? 9.413 -11.589 -5.365 1.00 93.06 72 PRO A C 1
ATOM 538 O O . PRO A 1 72 ? 10.082 -11.433 -6.384 1.00 93.06 72 PRO A O 1
ATOM 541 N N . PHE A 1 73 ? 8.755 -12.723 -5.094 1.00 93.94 73 PHE A N 1
ATOM 542 C CA . PHE A 1 73 ? 8.763 -13.876 -5.996 1.00 93.94 73 PHE A CA 1
ATOM 543 C C . PHE A 1 73 ? 8.139 -13.530 -7.355 1.00 93.94 73 PHE A C 1
ATOM 545 O O . PHE A 1 73 ? 8.795 -13.674 -8.386 1.00 93.94 73 PHE A O 1
ATOM 552 N N . LEU A 1 74 ? 6.924 -12.967 -7.355 1.00 93.38 74 LEU A N 1
ATOM 553 C CA . LEU A 1 74 ? 6.250 -12.519 -8.579 1.00 93.38 74 LEU A CA 1
ATOM 554 C C . LEU A 1 74 ? 7.061 -11.458 -9.329 1.00 93.38 74 LEU A C 1
ATOM 556 O O . LEU A 1 74 ? 7.086 -11.454 -10.556 1.00 93.38 74 LEU A O 1
ATOM 560 N N . ASN A 1 75 ? 7.729 -10.550 -8.611 1.00 92.25 75 ASN A N 1
ATOM 561 C CA . ASN A 1 75 ? 8.569 -9.536 -9.237 1.00 92.25 75 ASN A CA 1
ATOM 562 C C . ASN A 1 75 ? 9.782 -10.146 -9.943 1.00 92.25 75 ASN A C 1
ATOM 564 O O . ASN A 1 75 ? 10.119 -9.696 -11.036 1.00 92.25 75 ASN A O 1
ATOM 568 N N . GLY A 1 76 ? 10.411 -11.148 -9.323 1.00 91.56 76 GLY A N 1
ATOM 569 C CA . GLY A 1 76 ? 11.519 -11.900 -9.906 1.00 91.56 76 GLY A CA 1
ATOM 570 C C . GLY A 1 76 ? 11.096 -12.615 -11.184 1.00 91.56 76 GLY A C 1
ATOM 571 O O . GLY A 1 76 ? 11.680 -12.378 -12.235 1.00 91.56 76 GLY A O 1
ATOM 572 N N . GLU A 1 77 ? 10.005 -13.379 -11.132 1.00 92.69 77 GLU A N 1
ATOM 573 C CA . GLU A 1 77 ? 9.476 -14.084 -12.306 1.00 92.69 77 GLU A CA 1
ATOM 574 C C . GLU A 1 77 ? 9.082 -13.110 -13.431 1.00 92.69 77 GLU A C 1
ATOM 576 O O . GLU A 1 77 ? 9.443 -13.292 -14.595 1.00 92.69 77 GLU A O 1
ATOM 581 N N . LEU A 1 78 ? 8.413 -12.005 -13.087 1.00 91.94 78 LEU A N 1
ATOM 582 C CA . LEU A 1 78 ? 8.038 -10.971 -14.053 1.00 91.94 78 LEU A CA 1
ATOM 583 C C . LEU A 1 78 ? 9.266 -10.318 -14.703 1.00 91.94 78 LEU A C 1
ATOM 585 O O . LEU A 1 78 ? 9.247 -9.974 -15.893 1.00 91.94 78 LEU A O 1
ATOM 589 N N . ARG A 1 79 ? 10.338 -10.137 -13.929 1.00 89.56 79 ARG A N 1
ATOM 590 C CA . ARG A 1 79 ? 11.605 -9.590 -14.408 1.00 89.56 79 ARG A CA 1
ATOM 591 C C . ARG A 1 79 ? 12.317 -10.567 -15.338 1.00 89.56 79 ARG A C 1
ATOM 593 O O . ARG A 1 79 ? 12.840 -10.123 -16.361 1.00 89.56 79 ARG A O 1
ATOM 600 N N . ASP A 1 80 ? 12.305 -11.851 -15.018 1.00 91.69 80 ASP A N 1
ATOM 601 C CA . ASP A 1 80 ? 12.926 -12.888 -15.840 1.00 91.69 80 ASP A CA 1
ATOM 602 C C . ASP A 1 80 ? 12.202 -13.056 -17.180 1.00 91.69 80 ASP A C 1
ATOM 604 O O . ASP A 1 80 ? 12.856 -13.243 -18.202 1.00 91.69 80 ASP A O 1
ATOM 608 N N . LEU A 1 81 ? 10.875 -12.899 -17.210 1.00 90.75 81 LEU A N 1
ATOM 609 C CA . LEU A 1 81 ? 10.078 -12.991 -18.440 1.00 90.75 81 LEU A CA 1
ATOM 610 C C . LEU A 1 81 ? 10.186 -11.756 -19.341 1.00 90.75 81 LEU A C 1
ATOM 612 O O . LEU A 1 81 ? 10.196 -11.871 -20.565 1.00 90.75 81 LEU A O 1
ATOM 616 N N . THR A 1 82 ? 10.194 -10.558 -18.753 1.00 89.69 82 THR A N 1
ATOM 617 C CA . THR A 1 82 ? 10.095 -9.305 -19.526 1.00 89.69 82 THR A CA 1
ATOM 618 C C . THR A 1 82 ? 11.435 -8.601 -19.721 1.00 89.69 82 THR A C 1
ATOM 620 O O . THR A 1 82 ? 11.522 -7.668 -20.518 1.00 89.69 82 THR A O 1
ATOM 623 N N . HIS A 1 83 ? 12.468 -9.007 -18.974 1.00 87.44 83 HIS A N 1
ATOM 624 C CA . HIS A 1 83 ? 13.810 -8.415 -18.940 1.00 87.44 83 HIS A CA 1
ATOM 625 C C . HIS A 1 83 ? 13.846 -6.889 -18.700 1.00 87.44 83 HIS A C 1
ATOM 627 O O . HIS A 1 83 ? 14.887 -6.252 -18.869 1.00 87.44 83 HIS A O 1
ATOM 633 N N . THR A 1 84 ? 12.736 -6.284 -18.260 1.00 83.88 84 THR A N 1
ATOM 634 C CA . THR A 1 84 ? 12.589 -4.833 -18.068 1.00 83.88 84 THR A CA 1
ATOM 635 C C . THR A 1 84 ? 12.129 -4.485 -16.655 1.00 83.88 84 THR A C 1
ATOM 637 O O . THR A 1 84 ? 11.514 -5.287 -15.957 1.00 83.88 84 THR A O 1
ATOM 640 N N . TYR A 1 85 ? 12.516 -3.300 -16.171 1.00 83.50 85 TYR A N 1
ATOM 641 C CA . TYR A 1 85 ? 12.149 -2.814 -14.834 1.00 83.50 85 TYR A CA 1
ATOM 642 C C . TYR A 1 85 ? 10.791 -2.115 -14.874 1.00 83.50 85 TYR A C 1
ATOM 644 O O . TYR A 1 85 ? 10.126 -1.998 -13.847 1.00 83.50 85 TYR A O 1
ATOM 652 N N . THR A 1 86 ? 10.340 -1.711 -16.063 1.00 86.69 86 THR A N 1
ATOM 653 C CA . THR A 1 86 ? 9.034 -1.086 -16.264 1.00 86.69 86 THR A CA 1
ATOM 654 C C . THR A 1 86 ? 7.900 -2.012 -15.824 1.00 86.69 86 THR A C 1
ATOM 656 O O . THR A 1 86 ? 7.000 -1.559 -15.123 1.00 86.69 86 THR A O 1
ATOM 659 N N . SER A 1 87 ? 7.970 -3.314 -16.128 1.00 86.06 87 SER A N 1
ATOM 660 C CA . SER A 1 87 ? 6.974 -4.306 -15.688 1.00 86.06 87 SER A CA 1
ATOM 661 C C . SER A 1 87 ? 6.877 -4.382 -14.162 1.00 86.06 87 SER A C 1
ATOM 663 O O . SER A 1 87 ? 5.782 -4.335 -13.602 1.00 86.06 87 SER A O 1
ATOM 665 N N . SER A 1 88 ? 8.025 -4.415 -13.477 1.00 88.50 88 SER A N 1
ATOM 666 C CA . SER A 1 88 ? 8.111 -4.406 -12.012 1.00 88.50 88 SER A CA 1
ATOM 667 C C . SER A 1 88 ? 7.492 -3.142 -11.412 1.00 88.50 88 SER A C 1
ATOM 669 O O . SER A 1 88 ? 6.726 -3.217 -10.452 1.00 88.50 88 SER A O 1
ATOM 671 N N . MET A 1 89 ? 7.784 -1.979 -11.996 1.00 89.38 89 MET A N 1
ATOM 672 C CA . MET A 1 89 ? 7.241 -0.699 -11.537 1.00 89.38 89 MET A CA 1
ATOM 673 C C . MET A 1 89 ? 5.727 -0.595 -11.767 1.00 89.38 89 MET A C 1
ATOM 675 O O . MET A 1 89 ? 5.012 -0.097 -10.899 1.00 89.38 89 MET A O 1
ATOM 679 N N . LEU A 1 90 ? 5.217 -1.119 -12.885 1.00 89.00 90 LEU A N 1
ATOM 680 C CA . LEU A 1 90 ? 3.779 -1.183 -13.169 1.00 89.00 90 LEU A CA 1
ATOM 681 C C . LEU A 1 90 ? 3.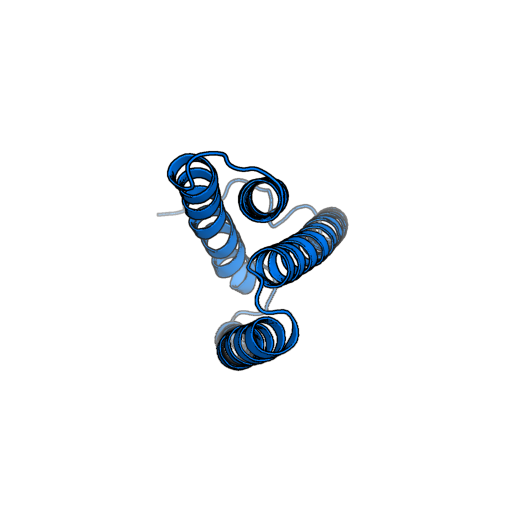040 -2.108 -12.195 1.00 89.00 90 LEU A C 1
ATOM 683 O O . LEU A 1 90 ? 1.964 -1.749 -11.715 1.00 89.00 90 LEU A O 1
ATOM 687 N N . MET A 1 91 ? 3.631 -3.252 -11.842 1.00 91.94 91 MET A N 1
ATOM 688 C CA . MET A 1 91 ? 3.095 -4.143 -10.811 1.00 91.94 91 MET A CA 1
ATOM 689 C C . MET A 1 91 ? 2.935 -3.399 -9.477 1.00 91.94 91 MET A C 1
ATOM 691 O O . MET A 1 91 ? 1.841 -3.380 -8.910 1.00 91.94 91 MET A O 1
ATOM 695 N N . PHE A 1 92 ? 3.976 -2.714 -8.998 1.00 89.75 92 PHE A N 1
ATOM 696 C CA . PHE A 1 92 ? 3.893 -1.955 -7.746 1.00 89.75 92 PHE A CA 1
ATOM 697 C C . PHE A 1 92 ? 2.938 -0.754 -7.827 1.00 89.75 92 PHE A C 1
ATOM 699 O O . PHE A 1 92 ? 2.201 -0.497 -6.872 1.00 89.75 92 PHE A O 1
ATOM 706 N N . ALA A 1 93 ? 2.870 -0.060 -8.967 1.00 90.44 93 ALA A N 1
ATOM 707 C CA . ALA A 1 93 ? 1.885 0.997 -9.192 1.00 90.44 93 ALA A CA 1
ATOM 708 C C . ALA A 1 93 ? 0.443 0.457 -9.118 1.00 90.44 93 ALA A C 1
ATOM 710 O O . ALA A 1 93 ? -0.416 1.087 -8.496 1.00 90.44 93 ALA A O 1
ATOM 711 N N . SER A 1 94 ? 0.186 -0.734 -9.675 1.00 91.06 94 SER A N 1
ATOM 712 C CA . SER A 1 94 ? -1.125 -1.394 -9.596 1.00 91.06 94 SER A CA 1
ATOM 713 C C . SER A 1 94 ? -1.512 -1.750 -8.155 1.00 91.06 94 SER A C 1
ATOM 715 O O . SER A 1 94 ? -2.644 -1.505 -7.740 1.00 91.06 94 SER A O 1
ATOM 717 N N . LEU A 1 95 ? -0.559 -2.219 -7.342 1.00 90.81 95 LEU A N 1
ATOM 718 C CA . LEU A 1 95 ? -0.780 -2.467 -5.915 1.00 90.81 95 LEU A CA 1
ATOM 719 C C . LEU A 1 95 ? -1.082 -1.175 -5.155 1.00 90.81 95 LEU A C 1
ATOM 721 O O . LEU A 1 95 ? -1.983 -1.149 -4.317 1.00 90.81 95 LEU A O 1
ATOM 725 N N . GLY A 1 96 ? -0.379 -0.088 -5.484 1.00 87.88 96 GLY A N 1
ATOM 726 C CA . GLY A 1 96 ? -0.667 1.245 -4.958 1.00 87.88 96 GLY A CA 1
ATOM 727 C C . GLY A 1 96 ? -2.089 1.709 -5.286 1.00 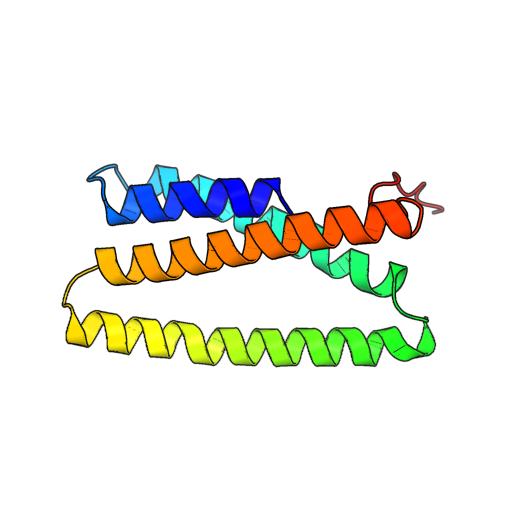87.88 96 GLY A C 1
ATOM 728 O O . GLY A 1 96 ? -2.772 2.257 -4.420 1.00 87.88 96 GLY A O 1
ATOM 729 N N . PHE A 1 97 ? -2.566 1.431 -6.502 1.00 89.69 97 PHE A N 1
ATOM 730 C CA . PHE A 1 97 ? -3.937 1.720 -6.921 1.00 89.69 97 PHE A CA 1
ATOM 731 C C . PHE A 1 97 ? -4.975 0.922 -6.119 1.00 89.69 97 PHE A C 1
ATOM 733 O O . PHE A 1 97 ? -5.923 1.511 -5.596 1.00 89.69 97 PHE A O 1
ATOM 740 N N . PHE A 1 98 ? -4.775 -0.385 -5.925 1.00 90.56 98 PHE A N 1
ATOM 741 C CA . PHE A 1 98 ? -5.647 -1.170 -5.041 1.00 90.56 98 PHE A CA 1
ATOM 742 C C . PHE A 1 98 ? -5.601 -0.663 -3.594 1.00 90.56 98 PHE A C 1
ATOM 744 O O . PHE A 1 98 ? -6.645 -0.529 -2.955 1.00 90.56 98 PHE A O 1
ATOM 751 N N . GLY A 1 99 ? -4.420 -0.294 -3.092 1.00 88.62 99 GLY A N 1
ATOM 752 C CA . GLY A 1 99 ? -4.263 0.332 -1.778 1.00 88.62 99 GLY A CA 1
ATOM 753 C C . GLY A 1 99 ? -5.053 1.637 -1.643 1.00 88.62 99 GLY A C 1
ATOM 754 O O . GLY A 1 99 ? -5.684 1.870 -0.612 1.00 88.62 99 GLY A O 1
ATOM 755 N N . LEU A 1 100 ? -5.092 2.460 -2.696 1.00 89.38 100 LEU A N 1
ATOM 756 C CA . LEU A 1 100 ? -5.911 3.672 -2.738 1.00 89.38 100 LEU A CA 1
ATOM 757 C C . LEU A 1 100 ? -7.411 3.348 -2.680 1.00 89.38 100 LEU A C 1
ATOM 759 O O . LEU A 1 100 ? -8.140 4.002 -1.933 1.00 89.38 100 LEU A O 1
ATOM 763 N N . ILE A 1 101 ? -7.869 2.324 -3.408 1.00 90.62 101 ILE A N 1
ATOM 764 C CA . ILE A 1 101 ? -9.261 1.854 -3.332 1.00 90.62 101 ILE A CA 1
ATOM 765 C C . ILE A 1 101 ? -9.601 1.449 -1.895 1.00 90.62 101 ILE A C 1
ATOM 767 O O . ILE A 1 101 ? -10.593 1.932 -1.347 1.00 90.62 101 ILE A O 1
ATOM 771 N N . PHE A 1 102 ? -8.766 0.628 -1.251 1.00 88.69 102 PHE A N 1
ATOM 772 C CA . PHE A 1 102 ? -8.983 0.225 0.140 1.00 88.69 102 PHE A CA 1
ATOM 773 C C . PHE A 1 102 ? -8.972 1.414 1.103 1.00 88.69 102 PHE A C 1
ATOM 775 O O . PHE A 1 102 ? -9.817 1.475 1.992 1.00 88.69 102 PHE A O 1
ATOM 782 N N . ALA A 1 103 ? -8.093 2.398 0.902 1.00 87.44 103 ALA A N 1
ATOM 783 C CA . ALA A 1 103 ? -8.075 3.610 1.718 1.00 87.44 103 ALA A CA 1
ATOM 784 C C . ALA A 1 103 ? -9.378 4.422 1.585 1.00 87.44 103 ALA A C 1
ATOM 786 O O . ALA A 1 103 ? -9.881 4.954 2.576 1.00 87.44 103 ALA A O 1
ATOM 787 N N . ILE A 1 104 ? -9.956 4.494 0.381 1.00 87.50 104 ILE A N 1
ATOM 788 C CA . ILE A 1 104 ? -11.250 5.152 0.142 1.00 87.50 104 ILE A CA 1
ATOM 789 C C . ILE A 1 104 ? -12.394 4.356 0.782 1.00 87.50 104 ILE A C 1
ATOM 791 O O . ILE A 1 104 ? -13.282 4.949 1.398 1.00 87.50 104 ILE A O 1
ATOM 795 N N . LEU A 1 105 ? -12.384 3.026 0.656 1.00 87.19 105 LEU A N 1
ATOM 796 C CA . LEU A 1 105 ? -13.380 2.158 1.289 1.00 87.19 105 LEU A CA 1
ATOM 797 C C . LEU A 1 105 ? -13.333 2.270 2.814 1.00 87.19 105 LEU A C 1
ATOM 799 O O . LEU A 1 105 ? -14.383 2.408 3.438 1.00 87.19 105 LEU A O 1
ATOM 803 N N . LEU A 1 106 ? -12.134 2.299 3.398 1.00 86.25 106 LEU A N 1
ATOM 804 C CA . LEU A 1 106 ? -11.940 2.492 4.831 1.00 86.25 106 LEU A CA 1
ATOM 805 C C . LEU A 1 106 ? -12.486 3.848 5.285 1.00 86.25 106 LEU A C 1
ATOM 807 O O . LEU A 1 106 ? -13.230 3.899 6.257 1.00 86.25 106 LEU A O 1
ATOM 811 N N . LYS A 1 107 ? -12.212 4.929 4.541 1.00 84.44 107 LYS A N 1
ATOM 812 C CA . LYS A 1 107 ? -12.780 6.254 4.840 1.00 84.44 107 LYS A CA 1
ATOM 813 C C . LYS A 1 107 ? -14.312 6.240 4.820 1.00 84.44 107 LYS A C 1
ATOM 815 O O . LYS A 1 107 ? -14.958 6.845 5.669 1.00 84.44 107 LYS A O 1
ATOM 820 N N . ARG A 1 108 ? -14.912 5.542 3.851 1.00 85.81 108 ARG A N 1
ATOM 821 C CA . ARG A 1 108 ? -16.375 5.391 3.771 1.00 85.81 108 ARG A CA 1
ATOM 822 C C . ARG A 1 108 ? -16.941 4.567 4.926 1.00 85.81 108 ARG A C 1
ATOM 824 O O . ARG A 1 108 ? -18.047 4.862 5.365 1.00 85.81 108 ARG A O 1
ATOM 831 N N . ALA A 1 109 ? -16.226 3.541 5.380 1.00 84.25 109 ALA A N 1
ATOM 832 C CA . ALA A 1 109 ? -16.626 2.739 6.531 1.00 84.25 109 ALA A CA 1
ATOM 833 C C . ALA A 1 109 ? -16.529 3.551 7.832 1.00 84.25 109 ALA A C 1
ATOM 835 O O . ALA A 1 109 ? -17.503 3.614 8.573 1.00 84.25 109 ALA A O 1
ATOM 836 N N . ASP A 1 110 ? -15.423 4.265 8.053 1.00 83.81 110 ASP A N 1
ATOM 837 C CA . ASP A 1 110 ? -15.238 5.118 9.234 1.00 83.81 110 ASP A CA 1
ATOM 838 C C . ASP A 1 110 ? -16.297 6.228 9.320 1.00 83.81 110 ASP A C 1
ATOM 840 O O . ASP A 1 110 ? -16.867 6.470 10.383 1.00 83.81 110 ASP A O 1
ATOM 844 N N . ALA A 1 111 ? -16.660 6.836 8.184 1.00 81.31 111 ALA A N 1
ATOM 845 C CA . ALA A 1 111 ? -17.738 7.824 8.129 1.00 81.31 111 ALA A CA 1
ATOM 846 C C . ALA A 1 111 ? -19.104 7.258 8.569 1.00 81.31 111 ALA A C 1
ATOM 848 O O . ALA A 1 111 ? -19.925 7.998 9.110 1.00 81.31 111 ALA A O 1
ATOM 849 N N . LYS A 1 112 ? -19.357 5.958 8.357 1.00 78.00 112 LYS A N 1
ATOM 850 C CA . LYS A 1 112 ? -20.586 5.284 8.814 1.00 78.00 112 LYS A CA 1
ATOM 851 C C . LYS A 1 112 ? -20.539 4.925 10.302 1.00 78.00 112 LYS A C 1
ATOM 853 O O . LYS A 1 112 ? -21.575 4.957 10.952 1.00 78.00 112 LYS A O 1
ATOM 858 N N . GLU A 1 113 ? -19.352 4.643 10.831 1.00 74.19 113 GLU A N 1
ATOM 859 C CA . GLU A 1 113 ? -19.103 4.257 12.231 1.00 74.19 113 GLU A CA 1
ATOM 860 C C . GLU A 1 113 ? -18.855 5.468 13.164 1.00 74.19 113 GLU A C 1
ATOM 862 O O . GLU A 1 113 ? -18.439 5.319 14.315 1.00 74.19 113 GLU A O 1
ATOM 867 N N . GLY A 1 114 ? -19.110 6.695 12.688 1.00 75.12 114 GLY A N 1
ATOM 868 C CA . GLY A 1 114 ? -19.052 7.921 13.497 1.00 75.12 114 GLY A CA 1
ATOM 869 C C . GLY A 1 114 ? -17.699 8.647 13.518 1.00 75.12 114 GLY A C 1
ATOM 870 O O . GLY A 1 114 ? -17.502 9.538 14.359 1.00 75.12 114 GLY A O 1
ATOM 871 N N . GLY A 1 115 ? -16.785 8.303 12.604 1.00 72.12 115 GLY A N 1
ATOM 872 C CA . GLY A 1 115 ? -15.501 8.984 12.418 1.00 72.12 115 GLY A CA 1
ATOM 873 C C . GLY A 1 115 ? -14.516 8.731 13.558 1.00 72.12 115 GLY A C 1
ATOM 874 O O . GLY A 1 115 ? -13.851 9.661 14.016 1.00 72.12 115 GLY A O 1
ATOM 875 N N . ARG A 1 116 ? -14.491 7.511 14.106 1.00 65.56 116 ARG A N 1
ATOM 876 C CA . ARG A 1 116 ? -13.668 7.173 15.282 1.00 65.56 116 ARG A CA 1
ATOM 877 C C . ARG A 1 116 ? -12.174 7.187 14.953 1.00 65.56 116 ARG A C 1
ATOM 879 O O . ARG A 1 116 ? -11.383 7.438 15.858 1.00 65.56 116 ARG A O 1
ATOM 886 N N . LEU A 1 117 ? -11.800 6.960 13.692 1.00 67.75 117 LEU A N 1
ATOM 887 C CA . LEU A 1 117 ? -10.403 6.939 13.250 1.00 67.75 117 LEU A CA 1
ATOM 888 C C . LEU A 1 117 ? -9.837 8.336 12.942 1.00 67.75 117 LEU A C 1
ATOM 890 O O . LEU A 1 117 ? -8.641 8.550 13.118 1.00 67.75 117 LEU A O 1
ATOM 894 N N . GLU A 1 118 ? -10.665 9.287 12.494 1.00 66.94 118 GLU A N 1
ATOM 895 C CA . GLU A 1 118 ? -10.217 10.650 12.142 1.00 66.94 118 GLU A CA 1
ATOM 896 C C . GLU A 1 118 ? -10.201 11.635 13.330 1.00 66.94 118 GLU A C 1
ATOM 898 O O . GLU A 1 118 ? -9.641 12.729 13.218 1.00 66.94 118 GLU A O 1
ATOM 903 N N . ARG A 1 119 ? -10.793 11.285 14.481 1.00 66.00 119 ARG A N 1
ATOM 904 C CA . ARG A 1 119 ? -10.813 12.176 15.654 1.00 66.00 119 ARG A CA 1
ATOM 905 C C . ARG A 1 119 ? -9.413 12.320 16.275 1.00 66.00 119 ARG A C 1
ATOM 907 O O . ARG A 1 119 ? -8.763 11.305 16.526 1.00 66.00 119 ARG A O 1
ATOM 914 N N . PRO A 1 120 ? -8.965 13.551 16.605 1.00 54.91 120 PRO A N 1
ATOM 915 C CA . PRO A 1 120 ? -7.755 13.752 17.393 1.00 54.91 120 PRO A CA 1
ATOM 916 C C . PRO A 1 120 ? -7.928 13.074 18.751 1.00 54.91 120 PRO A C 1
ATOM 918 O O . PRO A 1 120 ? -8.854 13.387 19.500 1.00 54.91 120 PRO A O 1
ATOM 921 N N . GLN A 1 121 ? -7.048 12.130 19.063 1.00 57.25 121 GLN A N 1
ATOM 922 C CA . GLN A 1 121 ? -7.025 11.500 20.374 1.00 57.25 121 GLN A CA 1
ATOM 923 C C . GLN A 1 121 ? -6.466 12.519 21.366 1.00 57.25 121 GLN A C 1
ATOM 925 O O . GLN A 1 121 ? -5.316 12.943 21.249 1.00 57.25 121 GLN A O 1
ATOM 930 N N . VAL A 1 122 ? -7.280 12.933 22.337 1.00 48.50 122 VAL A N 1
ATOM 931 C CA . VAL A 1 122 ? -6.755 13.595 23.531 1.00 48.50 122 VAL A CA 1
ATOM 932 C C . VAL A 1 122 ? -5.964 12.516 24.258 1.00 48.50 122 VAL A C 1
ATOM 934 O O . VAL A 1 122 ? -6.548 11.565 24.772 1.00 48.50 122 VAL A O 1
ATOM 937 N N . VAL A 1 123 ? -4.636 12.609 24.208 1.00 45.41 123 VAL A N 1
ATOM 938 C CA . VAL A 1 123 ? -3.738 11.733 24.959 1.00 45.41 123 VAL A CA 1
ATOM 939 C C . VAL A 1 123 ? -4.036 11.978 26.436 1.00 45.41 123 VAL A C 1
ATOM 941 O O . VAL A 1 123 ? -3.578 12.965 27.007 1.00 45.41 123 VAL A O 1
ATOM 944 N N . ALA A 1 124 ? -4.877 11.136 27.034 1.00 41.03 124 ALA A N 1
ATOM 945 C CA . ALA A 1 124 ? -4.977 11.044 28.479 1.00 41.03 124 ALA A CA 1
ATOM 946 C C . ALA A 1 124 ? -3.688 10.359 28.944 1.00 41.03 124 ALA A C 1
ATOM 948 O O . ALA A 1 124 ? -3.547 9.142 28.824 1.00 41.03 124 ALA A O 1
ATOM 949 N N . ALA A 1 125 ? -2.716 11.195 29.311 1.00 36.97 125 ALA A N 1
ATOM 950 C CA . ALA A 1 125 ? -1.508 10.810 30.026 1.00 36.97 125 ALA A CA 1
ATOM 951 C C . ALA A 1 125 ? -1.838 10.400 31.467 1.00 36.97 125 ALA A C 1
ATOM 953 O O . ALA A 1 125 ? -2.823 10.947 32.020 1.00 36.97 125 ALA A O 1
#

Radius of gyration: 17.15 Å; chains: 1; bounding box: 38×28×50 Å

Foldseek 3Di:
DLQLLVLQQVLLVCVQPHPPDNPVSVVSNVVSVCVPCVLPLVVQPLVDPPVCSVVSVVVVVVVVVVVVVPLVVVLVVQCVVPVGCNSNSVVSSVVSVVVNVVVVVVVVVCVVVPVSSVDDDPPPD